Protein AF-A0A076KUG1-F1 (afdb_monomer_lite)

Foldseek 3Di:
DDPVVVDDDDPVDDDPDDDDDPVCVVLVVLLVVDPDNVNSVVSSVVVVVVVVCVVVPDPDPDPDCVVVVVVVVVD

Structure (mmCIF, N/CA/C/O backbone):
data_AF-A0A076KUG1-F1
#
_entry.id   AF-A0A076KUG1-F1
#
loop_
_atom_site.group_PDB
_atom_site.id
_atom_site.type_symbol
_atom_site.label_atom_id
_atom_site.label_alt_id
_atom_site.label_comp_id
_atom_site.label_asym_id
_atom_site.label_entity_id
_atom_site.label_seq_id
_atom_site.pdbx_PDB_ins_code
_atom_site.Cartn_x
_atom_site.Cartn_y
_atom_site.Cartn_z
_atom_site.occupancy
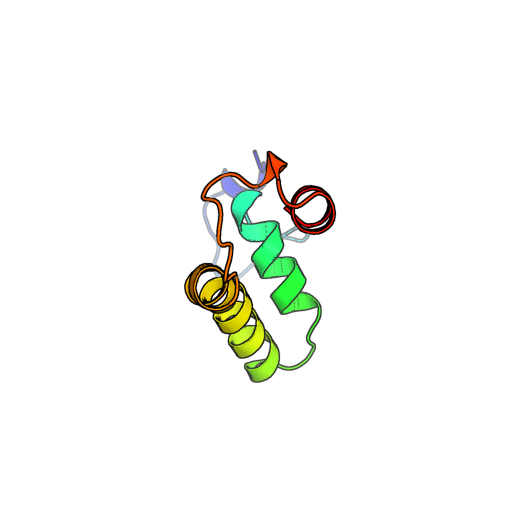_atom_site.B_iso_or_equiv
_atom_site.auth_seq_id
_atom_site.auth_comp_id
_atom_site.auth_asym_id
_atom_site.auth_atom_id
_atom_site.pdbx_PDB_model_num
ATOM 1 N N . MET A 1 1 ? -1.566 9.034 -19.252 1.00 60.62 1 MET A N 1
ATOM 2 C CA . MET A 1 1 ? -1.523 7.833 -20.105 1.00 60.62 1 MET A CA 1
ATOM 3 C C . MET A 1 1 ? -0.077 7.628 -20.480 1.00 60.62 1 MET A C 1
ATOM 5 O O . MET A 1 1 ? 0.520 8.569 -20.992 1.00 60.62 1 MET A O 1
ATOM 9 N N . ASP A 1 2 ? 0.492 6.479 -20.137 1.00 76.62 2 ASP A N 1
ATOM 10 C CA . ASP A 1 2 ? 1.900 6.201 -20.409 1.00 76.62 2 ASP A CA 1
ATOM 11 C C . ASP A 1 2 ? 2.115 6.003 -21.907 1.00 76.62 2 ASP A C 1
ATOM 13 O O . ASP A 1 2 ? 1.470 5.165 -22.534 1.00 76.62 2 ASP A O 1
ATOM 17 N N . VAL A 1 3 ? 3.019 6.801 -22.480 1.00 81.69 3 VAL A N 1
ATOM 18 C CA . VAL A 1 3 ? 3.371 6.741 -23.908 1.00 81.69 3 VAL A CA 1
ATOM 19 C C . VAL A 1 3 ? 3.973 5.371 -24.260 1.00 81.69 3 VAL A C 1
ATOM 21 O O . VAL A 1 3 ? 3.804 4.886 -25.375 1.00 81.69 3 VAL A O 1
ATOM 24 N N . GLU A 1 4 ? 4.607 4.710 -23.286 1.00 80.81 4 GLU A N 1
ATOM 25 C CA . GLU A 1 4 ? 5.239 3.395 -23.441 1.00 80.81 4 GLU A CA 1
ATOM 26 C C . GLU A 1 4 ? 4.235 2.264 -23.734 1.00 80.81 4 GLU A C 1
ATOM 28 O O . GLU A 1 4 ? 4.584 1.315 -24.433 1.00 80.81 4 GLU A O 1
ATOM 33 N N . ASN A 1 5 ? 2.972 2.387 -23.303 1.00 86.25 5 ASN A N 1
ATOM 34 C CA . ASN A 1 5 ? 1.938 1.366 -23.532 1.00 86.25 5 ASN A CA 1
ATOM 35 C C . ASN A 1 5 ? 1.386 1.352 -24.970 1.00 86.25 5 ASN A C 1
ATOM 37 O O . ASN A 1 5 ? 0.647 0.439 -25.333 1.00 86.25 5 ASN A O 1
ATOM 41 N N . PHE A 1 6 ? 1.720 2.352 -25.792 1.00 86.62 6 PHE A N 1
ATOM 42 C CA . PHE A 1 6 ? 1.312 2.408 -27.202 1.00 86.62 6 PHE A CA 1
ATOM 43 C C . PHE A 1 6 ? 2.284 1.681 -28.144 1.00 86.62 6 PHE A C 1
ATOM 45 O O . PHE A 1 6 ? 1.996 1.531 -29.331 1.00 86.62 6 PHE A O 1
ATOM 52 N N . ILE A 1 7 ? 3.433 1.234 -27.637 1.00 86.94 7 ILE A N 1
ATOM 53 C CA . ILE A 1 7 ? 4.433 0.471 -28.390 1.00 86.94 7 ILE A CA 1
ATOM 54 C C . ILE A 1 7 ? 4.086 -1.025 -28.259 1.00 86.94 7 ILE A C 1
ATOM 56 O O . ILE A 1 7 ? 3.722 -1.462 -27.166 1.00 86.94 7 ILE A O 1
ATOM 60 N N . PRO A 1 8 ? 4.178 -1.840 -29.332 1.00 88.25 8 PRO A N 1
ATOM 61 C CA . PRO A 1 8 ? 3.950 -3.280 -29.223 1.00 88.25 8 PRO A CA 1
ATOM 62 C C . PRO A 1 8 ? 4.913 -3.920 -28.214 1.00 88.25 8 PRO A C 1
ATOM 64 O O . PRO A 1 8 ? 6.084 -3.546 -28.123 1.00 88.25 8 PRO A O 1
ATOM 67 N N . SER A 1 9 ? 4.420 -4.902 -27.459 1.00 87.00 9 SER A N 1
ATOM 68 C CA . SER A 1 9 ? 5.187 -5.538 -26.389 1.00 87.00 9 SER A CA 1
ATOM 69 C C . SER A 1 9 ? 6.389 -6.325 -26.924 1.00 87.00 9 SER A C 1
ATOM 71 O O . SER A 1 9 ? 6.300 -7.044 -27.919 1.00 87.00 9 SER A O 1
ATOM 73 N N . ASN A 1 10 ? 7.527 -6.214 -26.231 1.00 92.06 10 ASN A N 1
ATOM 74 C CA . ASN A 1 10 ? 8.740 -6.976 -26.521 1.00 92.06 10 ASN A CA 1
ATOM 75 C C . ASN A 1 10 ? 9.205 -7.718 -25.252 1.00 92.06 10 ASN A C 1
ATOM 77 O O . ASN A 1 10 ? 9.615 -7.063 -24.297 1.00 92.06 10 ASN A O 1
ATOM 81 N N . PRO A 1 11 ? 9.188 -9.064 -25.215 1.00 90.38 11 PRO A N 1
ATOM 82 C CA . PRO A 1 11 ? 9.550 -9.824 -24.016 1.00 90.38 11 PRO A CA 1
ATOM 83 C C . PRO A 1 11 ? 11.048 -9.774 -23.668 1.00 90.38 11 PRO A C 1
ATOM 85 O O . PRO A 1 11 ? 11.425 -10.163 -22.567 1.00 90.38 11 PRO A O 1
ATOM 88 N N . ILE A 1 12 ? 11.907 -9.323 -24.588 1.00 93.19 12 ILE A N 1
ATOM 89 C CA . ILE A 1 12 ? 13.368 -9.288 -24.407 1.00 93.19 12 ILE A CA 1
ATOM 90 C C . ILE A 1 12 ? 13.825 -7.945 -23.810 1.00 93.19 12 ILE A C 1
ATOM 92 O O . ILE A 1 12 ? 14.935 -7.846 -23.290 1.00 93.19 12 ILE A O 1
ATOM 96 N N . VAL A 1 13 ? 12.984 -6.905 -23.861 1.00 88.81 13 VAL A N 1
ATOM 97 C CA . VAL A 1 13 ? 13.365 -5.536 -23.487 1.00 88.81 13 VAL A CA 1
ATOM 98 C C . VAL A 1 13 ? 12.377 -4.955 -22.483 1.00 88.81 13 VAL A C 1
ATOM 100 O O . VAL A 1 13 ? 11.196 -4.793 -22.770 1.00 88.81 13 VAL A O 1
ATOM 103 N N . THR A 1 14 ? 12.887 -4.577 -21.314 1.00 88.56 14 THR A N 1
ATOM 104 C CA . THR A 1 14 ? 12.157 -3.809 -20.300 1.00 88.56 14 THR A CA 1
ATOM 105 C C . THR A 1 14 ? 12.433 -2.312 -20.484 1.00 88.56 14 THR A C 1
ATOM 107 O O . THR A 1 14 ? 13.613 -1.943 -20.498 1.00 88.56 14 THR A O 1
ATOM 110 N N . PRO A 1 15 ? 11.414 -1.440 -20.614 1.00 86.94 15 PRO A N 1
ATOM 111 C CA . PRO A 1 15 ? 11.646 -0.002 -20.705 1.00 86.94 15 PRO A CA 1
ATOM 112 C C . PRO A 1 15 ? 12.225 0.580 -19.405 1.00 86.94 15 PRO A C 1
ATOM 114 O O . PRO A 1 15 ? 12.193 -0.041 -18.343 1.00 86.94 15 PRO A O 1
ATOM 117 N N . VAL A 1 16 ? 12.806 1.778 -19.496 1.00 86.31 16 VAL A N 1
ATOM 118 C CA . VAL A 1 16 ? 13.559 2.395 -18.389 1.00 86.31 16 VAL A CA 1
ATOM 119 C C . VAL A 1 16 ? 12.633 2.888 -17.270 1.00 86.31 16 VAL A C 1
ATOM 121 O O . VAL A 1 16 ? 12.994 2.791 -16.098 1.00 86.31 16 VAL A O 1
ATOM 124 N N . HIS A 1 17 ? 11.438 3.382 -17.607 1.00 87.00 17 HIS A N 1
ATOM 125 C CA . HIS A 1 17 ? 10.487 3.968 -16.656 1.00 87.00 17 HIS A CA 1
ATOM 126 C C . HIS A 1 17 ? 9.219 3.114 -16.505 1.00 87.00 17 HIS A C 1
ATOM 128 O O . HIS A 1 17 ? 8.103 3.612 -16.6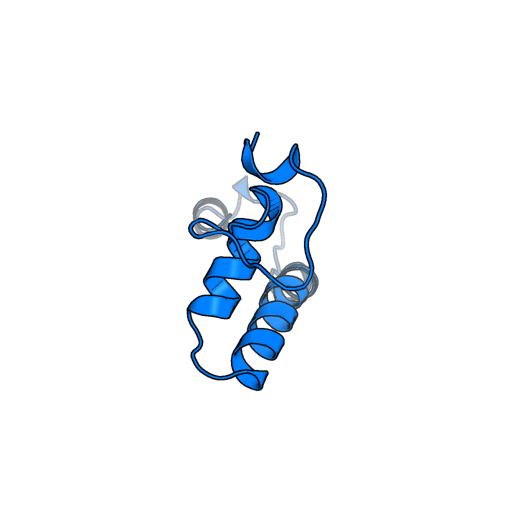23 1.00 87.00 17 HIS A O 1
ATOM 134 N N . ILE A 1 18 ? 9.382 1.825 -16.186 1.00 88.81 18 ILE A N 1
ATOM 135 C CA . ILE A 1 18 ? 8.240 0.937 -15.925 1.00 88.81 18 ILE A CA 1
ATOM 136 C C . ILE A 1 18 ? 7.547 1.355 -14.634 1.00 88.81 18 ILE A C 1
ATOM 138 O O . ILE A 1 18 ? 8.098 1.235 -13.534 1.00 88.81 18 ILE A O 1
ATOM 142 N N . GLN A 1 19 ? 6.298 1.772 -14.772 1.00 89.19 19 GLN A N 1
ATOM 143 C CA . GLN A 1 19 ? 5.407 2.032 -13.659 1.00 89.19 19 GLN A CA 1
ATOM 144 C C . GLN A 1 19 ? 4.083 1.302 -13.864 1.00 89.19 19 GLN A C 1
ATOM 146 O O . GLN A 1 19 ? 3.636 1.130 -14.999 1.00 89.19 19 GLN A O 1
ATOM 151 N N . PRO A 1 20 ? 3.457 0.829 -12.779 1.00 92.00 20 PRO A N 1
ATOM 152 C CA . PRO A 1 20 ? 2.112 0.300 -12.865 1.00 92.00 20 PRO A CA 1
ATOM 153 C C . PRO A 1 20 ? 1.117 1.451 -13.040 1.00 92.00 20 PRO A C 1
ATOM 155 O O . PRO A 1 20 ? 1.414 2.613 -12.757 1.00 92.00 20 PRO A O 1
ATOM 158 N N . GLU A 1 21 ? -0.105 1.111 -13.432 1.00 93.12 21 GLU A N 1
ATOM 159 C CA . GLU A 1 21 ? -1.180 2.092 -13.491 1.00 93.12 21 GLU A CA 1
ATOM 160 C C . GLU A 1 21 ? -1.488 2.698 -12.110 1.00 93.12 21 GLU A C 1
ATOM 162 O O . GLU A 1 21 ? -1.223 2.110 -11.057 1.00 93.12 21 GLU A O 1
ATOM 167 N N . TRP A 1 22 ? -2.079 3.895 -12.115 1.00 92.81 22 TRP A N 1
ATOM 168 C CA . TRP A 1 22 ? -2.238 4.741 -10.929 1.00 92.81 22 TRP A CA 1
ATOM 169 C C . TRP A 1 22 ? -2.960 4.052 -9.760 1.00 92.81 22 TRP A C 1
ATOM 171 O O . TRP A 1 22 ? -2.580 4.234 -8.604 1.00 92.81 22 TRP A O 1
ATOM 181 N N . TYR A 1 23 ? -3.957 3.214 -10.041 1.00 93.00 23 TYR A N 1
ATOM 182 C CA . TYR A 1 23 ? -4.717 2.485 -9.022 1.00 93.00 23 TYR A CA 1
ATOM 183 C C . TYR A 1 23 ? -3.931 1.326 -8.391 1.00 93.00 23 TYR A C 1
ATOM 185 O O . TYR A 1 23 ? -4.294 0.867 -7.312 1.00 93.00 23 TYR A O 1
ATOM 193 N N . PHE A 1 24 ? -2.830 0.884 -9.003 1.00 94.00 24 PHE A N 1
ATOM 194 C CA . PHE A 1 24 ? -1.924 -0.127 -8.449 1.00 94.00 24 PHE A CA 1
ATOM 195 C C . PHE A 1 24 ? -0.708 0.465 -7.728 1.00 94.00 24 PHE A C 1
ATOM 197 O O . PHE A 1 24 ? 0.065 -0.284 -7.123 1.00 94.00 24 PHE A O 1
ATOM 204 N N . LEU A 1 25 ? -0.535 1.791 -7.732 1.00 93.44 25 LEU A N 1
ATOM 205 C CA . LEU A 1 25 ? 0.608 2.434 -7.078 1.00 93.44 25 LEU A CA 1
ATOM 206 C C . LEU A 1 25 ? 0.696 2.091 -5.586 1.00 93.44 25 LEU A C 1
ATOM 208 O O . LEU A 1 25 ? 1.794 1.834 -5.104 1.00 93.44 25 LEU A O 1
ATOM 212 N N . PHE A 1 26 ? -0.432 2.008 -4.868 1.00 94.19 26 PHE A N 1
ATOM 213 C CA . PHE A 1 26 ? -0.428 1.635 -3.445 1.00 94.19 26 PHE A CA 1
ATOM 214 C C . PHE A 1 26 ? 0.151 0.228 -3.214 1.00 94.19 26 PHE A C 1
ATOM 216 O O . PHE A 1 26 ? 0.877 -0.008 -2.253 1.00 94.19 26 PHE A O 1
ATOM 223 N N . ALA A 1 27 ? -0.153 -0.719 -4.104 1.00 94.44 27 ALA A N 1
ATOM 224 C CA . ALA A 1 27 ? 0.338 -2.084 -3.998 1.00 94.44 27 ALA A CA 1
ATOM 225 C C . ALA A 1 27 ? 1.834 -2.141 -4.335 1.00 94.44 27 ALA A C 1
ATOM 227 O O . ALA A 1 27 ? 2.618 -2.779 -3.632 1.00 94.44 27 ALA A O 1
ATOM 228 N N . TYR A 1 28 ? 2.256 -1.424 -5.376 1.00 93.75 28 TYR A N 1
ATOM 229 C CA . TYR A 1 28 ? 3.660 -1.344 -5.766 1.00 93.75 28 TYR A CA 1
ATOM 230 C C . TYR A 1 28 ? 4.541 -0.707 -4.686 1.00 93.75 28 TYR A C 1
ATOM 232 O O . TYR A 1 28 ? 5.636 -1.208 -4.426 1.00 93.75 28 TYR A O 1
ATOM 240 N N . THR A 1 29 ? 4.071 0.344 -4.006 1.00 93.19 29 THR A N 1
ATOM 241 C CA . THR A 1 29 ? 4.824 0.960 -2.902 1.00 93.19 29 THR A CA 1
ATOM 242 C C . THR A 1 29 ? 4.967 0.013 -1.714 1.00 93.19 29 THR A C 1
ATOM 244 O O . THR A 1 29 ? 6.073 -0.122 -1.190 1.00 93.19 29 THR A O 1
ATOM 247 N N . ILE A 1 30 ? 3.906 -0.714 -1.342 1.00 94.31 30 ILE A N 1
ATOM 248 C CA . ILE A 1 30 ? 3.963 -1.758 -0.305 1.00 94.31 30 ILE A CA 1
ATOM 249 C C . ILE A 1 30 ? 4.962 -2.851 -0.707 1.00 94.31 30 ILE A C 1
ATOM 251 O O . ILE A 1 30 ? 5.849 -3.195 0.074 1.00 94.31 30 ILE A O 1
ATOM 255 N N . LEU A 1 31 ? 4.885 -3.352 -1.941 1.00 92.56 31 LEU A N 1
ATOM 256 C CA . LEU A 1 31 ? 5.769 -4.410 -2.428 1.00 92.56 31 LEU A CA 1
ATOM 257 C C . LEU A 1 31 ? 7.244 -3.974 -2.465 1.00 92.56 31 LEU A C 1
ATOM 259 O O . LEU A 1 31 ? 8.112 -4.744 -2.063 1.00 92.56 31 LEU A O 1
ATOM 263 N N . ARG A 1 32 ? 7.535 -2.741 -2.902 1.00 91.44 32 ARG A N 1
ATOM 264 C CA . ARG A 1 32 ? 8.899 -2.185 -2.978 1.00 91.44 32 ARG A CA 1
ATOM 265 C C . ARG A 1 32 ? 9.471 -1.802 -1.613 1.00 91.44 32 ARG A C 1
ATOM 267 O O . ARG A 1 32 ? 10.688 -1.809 -1.451 1.00 91.44 32 ARG A O 1
ATOM 274 N N . SER A 1 33 ? 8.625 -1.486 -0.633 1.00 92.69 33 SER A N 1
ATOM 275 C CA . SER A 1 33 ? 9.071 -1.162 0.729 1.00 92.69 33 SER A CA 1
ATOM 276 C C . SER A 1 33 ? 9.696 -2.349 1.471 1.00 92.69 33 SER A C 1
ATOM 278 O O . SER A 1 33 ? 10.447 -2.148 2.424 1.00 92.69 33 SER A O 1
ATOM 280 N N . ILE A 1 34 ? 9.430 -3.583 1.023 1.00 94.12 34 ILE A N 1
ATOM 281 C CA . ILE A 1 34 ? 9.938 -4.809 1.642 1.00 94.12 34 ILE A CA 1
ATOM 282 C C . ILE A 1 34 ? 10.893 -5.515 0.678 1.00 94.12 34 ILE A C 1
ATOM 284 O O . ILE A 1 34 ? 10.484 -6.123 -0.305 1.00 94.12 34 ILE A O 1
ATOM 288 N N . SER A 1 35 ? 12.183 -5.548 1.016 1.00 88.00 35 SER A N 1
ATOM 289 C CA . SER A 1 35 ? 13.228 -6.161 0.174 1.00 88.00 35 SER A CA 1
ATOM 290 C C . SER A 1 35 ? 13.145 -7.696 0.053 1.00 88.00 35 SER A C 1
ATOM 292 O O . SER A 1 35 ? 13.940 -8.312 -0.656 1.00 88.00 35 SER A O 1
ATOM 294 N N . ARG A 1 36 ? 12.218 -8.354 0.764 1.00 93.44 36 ARG A N 1
ATOM 295 C CA . ARG A 1 36 ? 12.033 -9.817 0.771 1.00 93.44 36 ARG A CA 1
ATOM 296 C C . ARG A 1 36 ? 10.841 -10.207 -0.102 1.00 93.44 36 ARG A C 1
ATOM 298 O O . ARG A 1 36 ? 9.722 -9.797 0.189 1.00 93.44 36 ARG A O 1
ATOM 305 N N . LYS A 1 37 ? 11.056 -11.117 -1.066 1.00 87.38 37 LYS A N 1
ATOM 306 C CA . LYS A 1 37 ? 10.008 -11.614 -1.988 1.00 87.38 37 LYS A CA 1
ATOM 307 C C . LYS A 1 37 ? 8.734 -12.079 -1.265 1.00 87.38 37 LYS A C 1
ATOM 309 O O . LYS A 1 37 ? 7.648 -11.618 -1.578 1.00 87.38 37 LYS A O 1
ATOM 314 N N . ILE A 1 38 ? 8.875 -12.958 -0.270 1.00 94.88 38 ILE A N 1
ATOM 315 C CA . ILE A 1 38 ? 7.733 -13.519 0.474 1.00 94.88 38 ILE A CA 1
ATOM 316 C C . ILE A 1 38 ? 7.086 -12.460 1.383 1.00 94.88 38 ILE A C 1
ATOM 318 O O . ILE A 1 38 ? 5.866 -12.388 1.475 1.00 94.88 38 ILE A O 1
ATOM 322 N N . GLY A 1 39 ? 7.895 -11.606 2.019 1.00 94.56 39 GLY A N 1
ATOM 323 C CA . GLY A 1 39 ? 7.397 -10.578 2.936 1.00 94.56 39 GLY A CA 1
ATOM 324 C C . GLY A 1 39 ? 6.529 -9.532 2.236 1.00 94.56 39 GLY A C 1
ATOM 325 O O . GLY A 1 39 ? 5.479 -9.170 2.757 1.00 94.56 39 GLY A O 1
ATOM 326 N N . GLY A 1 40 ? 6.924 -9.105 1.034 1.00 94.12 40 GLY A N 1
ATOM 327 C CA . GLY A 1 40 ? 6.144 -8.163 0.233 1.00 94.12 40 GLY A CA 1
ATOM 328 C C . GLY A 1 40 ? 4.777 -8.715 -0.183 1.00 94.12 40 GLY A C 1
ATOM 329 O O . GLY A 1 40 ? 3.770 -8.022 -0.066 1.00 94.12 40 GLY A O 1
ATOM 330 N N . VAL A 1 41 ? 4.716 -9.989 -0.585 1.00 94.75 41 VAL A N 1
ATOM 331 C CA . VAL A 1 41 ? 3.447 -10.655 -0.934 1.00 94.75 41 VAL A CA 1
ATOM 332 C C . VAL A 1 41 ? 2.542 -10.804 0.293 1.00 94.75 41 VAL A C 1
ATOM 334 O O . VAL A 1 41 ? 1.349 -10.526 0.210 1.00 94.75 41 VAL A O 1
ATOM 337 N N . ILE A 1 42 ? 3.098 -11.180 1.449 1.00 96.31 42 ILE A N 1
ATOM 338 C CA . ILE A 1 42 ? 2.332 -11.270 2.702 1.00 96.31 42 ILE A CA 1
ATOM 339 C C . ILE A 1 42 ? 1.771 -9.896 3.096 1.00 96.31 42 ILE A C 1
ATOM 341 O O . ILE A 1 42 ? 0.595 -9.794 3.436 1.00 96.31 42 ILE A O 1
ATOM 345 N N . ALA A 1 43 ? 2.573 -8.834 3.007 1.00 95.00 43 ALA A N 1
ATOM 346 C CA . ALA A 1 43 ? 2.127 -7.480 3.329 1.00 95.00 43 ALA A CA 1
ATOM 347 C C . ALA A 1 43 ? 1.005 -6.990 2.401 1.00 95.00 43 ALA A C 1
ATOM 349 O O . ALA A 1 43 ? 0.063 -6.355 2.871 1.00 95.00 43 ALA A O 1
ATOM 350 N N . LEU A 1 44 ? 1.064 -7.328 1.109 1.00 94.75 44 LEU A N 1
ATOM 351 C CA . LEU A 1 44 ? -0.016 -7.045 0.159 1.00 94.75 44 LEU A CA 1
ATOM 352 C C . LEU A 1 44 ? -1.319 -7.762 0.514 1.00 94.75 44 LEU A C 1
ATOM 354 O O . LEU A 1 44 ? -2.393 -7.179 0.426 1.00 94.75 44 LEU A O 1
ATOM 358 N N . ILE A 1 45 ? -1.243 -9.025 0.925 1.00 95.94 45 ILE A N 1
ATOM 359 C CA . ILE A 1 45 ? -2.434 -9.775 1.331 1.00 95.94 45 ILE A CA 1
ATOM 360 C C . ILE A 1 45 ? -3.032 -9.154 2.602 1.00 95.94 45 ILE A C 1
ATOM 362 O O . ILE A 1 45 ? -4.238 -8.924 2.676 1.00 95.94 45 ILE A O 1
ATOM 366 N N . ILE A 1 46 ? -2.189 -8.811 3.579 1.00 95.00 46 ILE A N 1
ATOM 367 C CA . ILE A 1 46 ? -2.620 -8.178 4.832 1.00 95.00 46 ILE A CA 1
ATOM 368 C C . ILE A 1 46 ? -3.258 -6.803 4.584 1.00 95.00 46 ILE A C 1
ATOM 370 O O . ILE A 1 46 ? -4.258 -6.487 5.231 1.00 95.00 46 ILE A O 1
ATOM 374 N N . SER A 1 47 ? -2.742 -6.005 3.642 1.00 93.31 47 SER A N 1
ATOM 375 C CA . SER A 1 47 ? -3.272 -4.661 3.358 1.00 93.31 47 SER A CA 1
ATOM 376 C C . SER A 1 47 ? -4.713 -4.673 2.843 1.00 93.31 47 SER A C 1
ATOM 378 O O . SER A 1 47 ? -5.458 -3.728 3.090 1.00 93.31 47 SER A O 1
ATOM 380 N N . VAL A 1 48 ? -5.135 -5.756 2.188 1.00 93.88 48 VAL A N 1
ATOM 381 C CA . VAL A 1 48 ? -6.528 -5.957 1.766 1.00 93.88 48 VAL A CA 1
ATOM 382 C C . VAL A 1 48 ? -7.347 -6.611 2.877 1.00 93.88 48 VAL A C 1
ATOM 384 O O . VAL A 1 48 ? -8.470 -6.192 3.151 1.00 93.88 48 VAL A O 1
ATOM 387 N N . ILE A 1 49 ? -6.789 -7.620 3.551 1.00 95.00 49 ILE A N 1
ATOM 388 C CA . ILE A 1 49 ? -7.471 -8.351 4.626 1.00 95.00 49 ILE A CA 1
ATOM 389 C C . ILE A 1 49 ? -7.897 -7.416 5.763 1.00 95.00 49 ILE A C 1
ATOM 391 O O . ILE A 1 49 ? -9.009 -7.551 6.276 1.00 95.00 49 ILE A O 1
ATOM 395 N N . ILE A 1 50 ? -7.064 -6.440 6.133 1.00 92.44 50 ILE A N 1
ATOM 396 C CA . ILE A 1 50 ? -7.374 -5.523 7.235 1.00 92.44 50 ILE A CA 1
ATOM 397 C C . ILE A 1 50 ? -8.676 -4.741 7.004 1.00 92.44 50 ILE A C 1
ATOM 399 O O . ILE A 1 50 ? -9.382 -4.469 7.970 1.00 92.44 50 ILE A O 1
ATOM 403 N N . LEU A 1 51 ? -9.057 -4.468 5.748 1.00 90.62 51 LEU A N 1
ATOM 404 C CA . LEU A 1 51 ? -10.318 -3.796 5.409 1.00 90.62 51 LEU A CA 1
ATOM 405 C C . LEU A 1 51 ? -11.543 -4.642 5.779 1.00 90.62 51 LEU A C 1
ATOM 407 O O . LEU A 1 51 ? -12.539 -4.104 6.256 1.00 90.62 51 LEU A O 1
ATOM 411 N N . TYR A 1 52 ? -11.461 -5.964 5.607 1.00 90.25 52 TYR A N 1
ATOM 412 C CA . TYR A 1 52 ? -12.533 -6.891 5.982 1.00 90.25 52 TYR A CA 1
ATOM 413 C C . TYR A 1 52 ? -12.610 -7.120 7.489 1.00 90.25 52 TYR A C 1
ATOM 415 O O . TYR A 1 52 ? -13.694 -7.352 8.022 1.00 90.25 52 TYR A O 1
ATOM 423 N N . PHE A 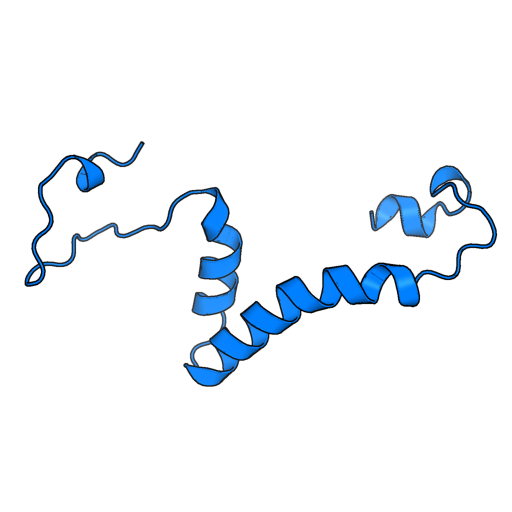1 53 ? -11.476 -7.044 8.184 1.00 89.75 53 PHE A N 1
ATOM 424 C CA . PHE A 1 53 ? -11.432 -7.191 9.636 1.00 89.75 53 PHE A CA 1
ATOM 425 C C . PHE A 1 53 ? -11.836 -5.914 10.383 1.00 89.75 53 PHE A C 1
ATOM 427 O O . PHE A 1 53 ? -12.409 -6.001 11.468 1.00 89.75 53 PHE A O 1
ATOM 434 N N . LEU A 1 54 ? -11.600 -4.736 9.803 1.00 85.69 54 LEU A N 1
ATOM 435 C CA . LEU A 1 54 ? -11.934 -3.433 10.381 1.00 85.69 54 LEU A CA 1
ATOM 436 C C . LEU A 1 54 ? -13.360 -3.329 10.977 1.00 85.69 54 LEU A C 1
ATOM 438 O O . LEU A 1 54 ? -13.471 -2.893 12.126 1.00 85.69 54 LEU A O 1
ATOM 442 N N . PRO A 1 55 ? -14.451 -3.743 10.290 1.00 82.75 55 PRO A N 1
ATOM 443 C CA . PRO A 1 55 ? -15.806 -3.646 10.843 1.00 82.75 55 PRO A CA 1
ATOM 444 C C . PRO A 1 55 ? -16.038 -4.524 12.078 1.00 82.75 55 PRO A C 1
ATOM 446 O O . PRO A 1 55 ? -16.919 -4.212 12.871 1.00 82.75 55 PRO A O 1
ATOM 449 N N . PHE A 1 56 ? -15.258 -5.592 12.273 1.00 84.81 56 PHE A N 1
ATOM 450 C CA . PHE A 1 56 ? -15.356 -6.433 13.470 1.00 84.81 56 PHE A CA 1
ATOM 451 C C . PHE A 1 56 ? -14.665 -5.807 14.686 1.00 84.81 56 PHE A C 1
ATOM 453 O O . PHE A 1 56 ? -15.068 -6.063 15.818 1.00 84.81 56 PHE A O 1
ATOM 460 N N . TYR A 1 57 ? -13.640 -4.979 14.468 1.00 82.94 57 TYR A N 1
ATOM 461 C CA . TYR A 1 57 ? -12.925 -4.294 15.548 1.00 82.94 57 TYR A CA 1
ATOM 462 C C . TYR A 1 57 ? -13.653 -3.038 16.046 1.00 82.94 57 TYR A C 1
ATOM 464 O O . TYR A 1 57 ? -13.534 -2.677 17.218 1.00 82.94 57 TYR A O 1
ATOM 472 N N . ILE A 1 58 ? -14.418 -2.365 15.183 1.00 82.38 58 ILE A N 1
ATOM 473 C CA . ILE A 1 58 ? -15.122 -1.126 15.531 1.00 82.38 58 ILE A CA 1
ATOM 474 C C . ILE A 1 58 ? -16.458 -1.459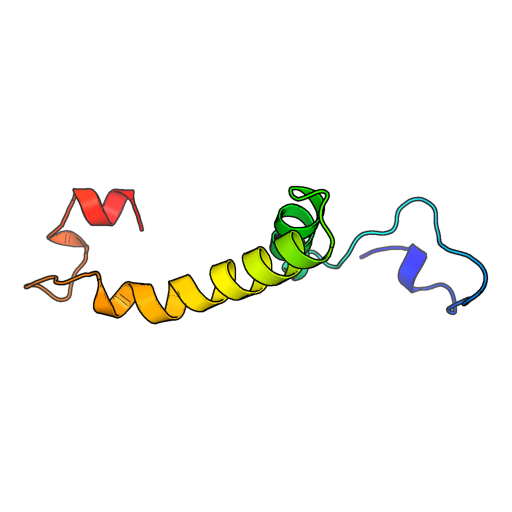 16.212 1.00 82.38 58 ILE A C 1
ATOM 476 O O . ILE A 1 58 ? -17.505 -1.554 15.576 1.00 82.38 58 ILE A O 1
ATOM 480 N N . ASN A 1 59 ? -16.436 -1.581 17.540 1.00 73.06 59 ASN A N 1
ATOM 481 C CA . ASN A 1 59 ? -17.650 -1.685 18.354 1.00 73.06 59 ASN A CA 1
ATOM 482 C C . ASN A 1 59 ? -18.198 -0.290 18.698 1.00 73.06 59 ASN A C 1
ATOM 484 O O . ASN A 1 59 ? -17.959 0.260 19.775 1.00 73.06 59 ASN A O 1
ATOM 488 N N . CYS A 1 60 ? -18.951 0.298 17.770 1.00 76.94 60 CYS A N 1
ATOM 489 C CA . CYS A 1 60 ? -19.654 1.560 17.990 1.00 76.94 60 CYS A CA 1
ATOM 490 C C . CYS A 1 60 ? -21.120 1.310 18.366 1.00 76.94 60 CYS A C 1
ATOM 492 O O . CYS A 1 60 ? -21.898 0.770 17.585 1.00 76.94 60 CYS A O 1
ATOM 494 N N . ARG A 1 61 ? -21.520 1.771 19.557 1.00 75.00 61 ARG A N 1
ATOM 495 C CA . ARG A 1 61 ? -22.914 1.741 20.039 1.00 75.00 61 ARG A CA 1
ATOM 496 C C . ARG A 1 61 ? -23.862 2.542 19.139 1.00 75.00 61 ARG A C 1
ATOM 498 O O . ARG A 1 61 ? -25.034 2.201 19.022 1.00 75.00 61 ARG A O 1
ATOM 505 N N . PHE A 1 62 ? -23.357 3.601 18.504 1.00 77.88 62 PHE A N 1
ATOM 506 C CA . PHE A 1 62 ? -24.096 4.408 17.535 1.00 77.88 62 PHE A CA 1
ATOM 507 C C . PHE A 1 62 ? -23.571 4.181 16.115 1.00 77.88 62 PHE A C 1
ATOM 509 O O . PHE A 1 62 ? -22.370 4.211 15.875 1.00 77.88 62 PHE A O 1
ATOM 516 N N . ARG A 1 63 ? -24.481 4.037 15.144 1.00 77.00 63 ARG A N 1
ATOM 517 C CA . ARG A 1 63 ? -24.146 3.743 13.736 1.00 77.00 63 ARG A CA 1
ATOM 518 C C . ARG A 1 63 ? -23.409 4.882 13.009 1.00 77.00 63 ARG A C 1
ATOM 520 O O . ARG A 1 63 ? -22.848 4.664 11.943 1.00 77.00 63 ARG A O 1
ATOM 527 N N . ARG A 1 64 ? -23.435 6.110 13.541 1.00 80.62 64 ARG A N 1
ATOM 528 C CA . ARG A 1 64 ? -22.795 7.283 12.921 1.00 80.62 64 ARG A CA 1
ATOM 529 C C . ARG A 1 64 ? -21.458 7.601 13.588 1.00 80.62 64 ARG A C 1
ATOM 531 O O . ARG A 1 64 ? -21.418 7.854 14.789 1.00 80.62 64 ARG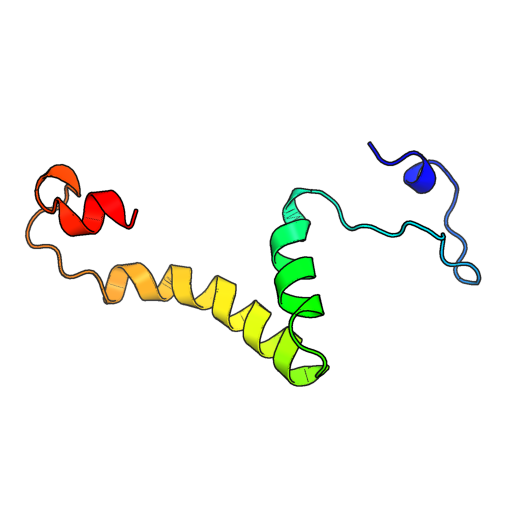 A O 1
ATOM 538 N N . ILE A 1 65 ? -20.417 7.745 12.767 1.00 83.44 65 ILE A N 1
ATOM 539 C CA . ILE A 1 65 ? -19.067 8.191 13.164 1.00 83.44 65 ILE A CA 1
ATOM 540 C C . ILE A 1 65 ? -19.081 9.603 13.787 1.00 83.44 65 ILE A C 1
ATOM 542 O O . ILE A 1 65 ? -18.207 9.943 14.576 1.00 83.44 65 ILE A O 1
ATOM 546 N N . LEU A 1 66 ? -20.121 10.407 13.523 1.00 83.50 66 LEU A N 1
ATOM 547 C CA . LEU A 1 66 ? -20.291 11.745 14.106 1.00 83.50 66 LEU A CA 1
ATOM 548 C C . LEU A 1 66 ? -20.265 11.753 15.646 1.00 83.50 66 LEU A C 1
ATOM 550 O O . LEU A 1 66 ? -19.797 12.724 16.231 1.00 83.50 66 LEU A O 1
ATOM 554 N N . PHE A 1 67 ? -20.739 10.684 16.294 1.00 82.56 67 PHE A N 1
ATOM 555 C CA . PHE A 1 67 ? -20.763 10.570 17.758 1.00 82.56 67 PHE A CA 1
ATOM 556 C C . PHE A 1 67 ? -19.439 10.064 18.355 1.00 82.56 67 PHE A C 1
ATOM 558 O O . PHE A 1 67 ? -19.319 9.956 19.573 1.00 82.56 67 PHE A O 1
ATOM 565 N N . TYR A 1 68 ? -18.443 9.778 17.511 1.00 84.19 68 TYR A N 1
ATOM 566 C CA . TYR A 1 68 ? -17.120 9.295 17.895 1.00 84.19 68 TYR A CA 1
ATOM 567 C C . TYR A 1 68 ? -16.043 10.216 17.302 1.00 84.19 68 TYR A C 1
ATOM 569 O O . TYR A 1 68 ? -15.457 9.888 16.270 1.00 84.19 68 TYR A O 1
ATOM 577 N N . PRO A 1 69 ? -15.753 11.374 17.931 1.00 80.62 69 PRO A N 1
ATOM 578 C CA . PRO A 1 69 ? -14.840 12.373 17.372 1.00 80.62 69 PRO A CA 1
ATOM 579 C C . PRO A 1 69 ? -13.429 11.828 17.106 1.00 80.62 69 PRO A C 1
ATOM 581 O O . PRO A 1 69 ? -12.828 12.199 16.106 1.00 80.62 69 PRO A O 1
ATOM 584 N N . GLY A 1 70 ? -12.930 10.897 17.928 1.00 83.19 70 GLY A N 1
ATOM 585 C CA . GLY A 1 70 ? -11.654 10.219 17.667 1.00 83.19 70 GLY A CA 1
ATOM 586 C C . GLY A 1 70 ? -11.688 9.333 16.417 1.00 83.19 70 GLY A C 1
ATOM 587 O O . GLY A 1 70 ? -10.779 9.389 15.596 1.00 83.19 70 GLY A O 1
ATOM 588 N N . LEU A 1 71 ? -12.770 8.571 16.221 1.00 84.38 71 LEU A N 1
ATOM 589 C CA . LEU A 1 71 ? -12.939 7.71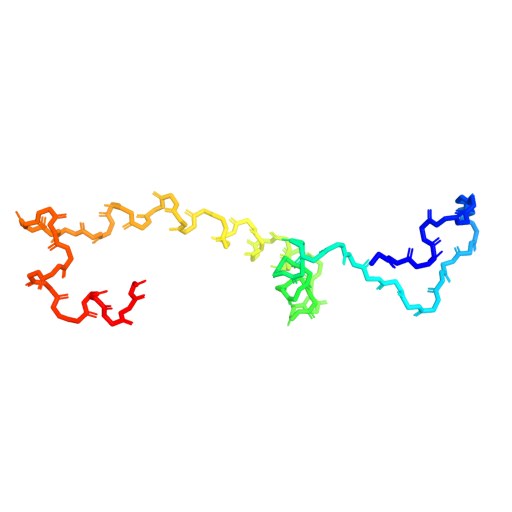3 15.045 1.00 84.38 71 LEU A CA 1
ATOM 590 C C . LEU A 1 71 ? -13.125 8.539 13.761 1.00 84.38 71 LEU A C 1
ATOM 592 O O . LEU A 1 71 ? -12.641 8.142 12.714 1.00 84.38 71 LEU A O 1
ATOM 596 N N . LYS A 1 72 ? -13.762 9.713 13.853 1.00 81.25 72 LYS A N 1
ATOM 597 C CA . LYS A 1 72 ? -13.927 10.669 12.743 1.00 81.25 72 LYS A CA 1
ATOM 598 C C . LYS A 1 72 ? -12.607 11.270 12.246 1.00 81.25 72 LYS A C 1
ATOM 600 O O . LYS A 1 72 ? -12.541 11.738 11.123 1.00 81.25 72 LYS A O 1
ATOM 605 N N . ILE A 1 73 ? -11.587 11.337 13.097 1.00 84.69 73 ILE A N 1
ATOM 606 C CA . ILE A 1 73 ? -10.260 11.832 12.699 1.00 84.69 73 ILE A CA 1
ATOM 607 C C . ILE A 1 73 ? -9.463 10.718 12.010 1.00 84.69 73 ILE A C 1
ATOM 609 O O . ILE A 1 73 ? -8.646 10.987 11.137 1.00 84.69 73 ILE A O 1
ATOM 613 N N . LEU A 1 74 ? -9.705 9.470 12.414 1.00 79.12 74 LEU A N 1
ATOM 614 C CA . LEU A 1 74 ? -9.042 8.280 11.884 1.00 79.12 74 LEU A CA 1
ATOM 615 C C . LEU A 1 74 ? -9.643 7.770 10.561 1.00 79.12 74 LEU A C 1
ATOM 617 O O . LEU A 1 74 ? -8.980 6.983 9.889 1.00 79.12 74 LEU A O 1
ATOM 621 N N . TYR A 1 75 ? -10.871 8.172 10.217 1.00 68.50 75 TYR A N 1
ATOM 622 C CA . TYR A 1 75 ? -11.668 7.656 9.095 1.00 68.50 75 TYR A CA 1
ATOM 623 C C . TYR A 1 75 ? -12.142 8.787 8.185 1.00 68.50 75 TYR A C 1
ATOM 625 O O . TYR A 1 75 ? -12.010 8.643 6.950 1.00 68.50 75 TYR A O 1
#

pLDDT: mean 87.59, std 6.99, range [60.62, 96.31]

Organism: Nephila pilipes (NCBI:txid299642)

Sequence (75 aa):
MDVENFIPSNPIVTPVHIQPEWYFLFAYTILRSISRKIGGVIALIISVIILYFLPFYINCRFRRILFYPGLKILY

InterPro domains:
  IPR005798 Cytochrome b/b6, C-terminal [PF00032] (8-73)
  IPR005798 Cytochrome b/b6, C-terminal [PS51003] (1-75)
  IPR036150 Cytochrome b/b6, C-terminal domain superfamily [SSF81648] (2-74)

Radius of gyration: 19.27 Å; chains: 1; bounding box: 38×26×49 Å

Secondary structure (DSSP, 8-state):
--GGGGSPP-TT---TT----GGGHHHHHHHHH--SHHHHHHHHHHHHHHHHHHHHH---SSS-GGG-HHHHHH-